Protein AF-A0A673MAP2-F1 (afdb_monomer_lite)

Organism: NCBI:txid307959

Radius of gyration: 57.09 Å; chains: 1; bounding box: 133×39×159 Å

Sequence (181 aa):
MELVYEQVTRLSQRIQIKAENGKEDTLHLAKKVNELQAQIRERTRKMMAVVAELSMRQAECMTLQQEMKEKELQLDLCQRSVEQGLPPSDNIENEWLRCLRDQHRRQADAEEKARLAEEDEWNQLPNGVYTTAELRPNAYIPTDDPLPVPKHYGALAPFKPTERGANIRHIRKPKNKPIEI

pLDDT: mean 88.11, std 10.11, range [56.72, 98.5]

Structure (mmCIF, N/CA/C/O backbone):
data_AF-A0A673MAP2-F1
#
_entry.id   AF-A0A673MAP2-F1
#
loop_
_atom_site.group_PDB
_atom_site.id
_atom_site.type_symbol
_atom_site.label_atom_id
_atom_site.label_alt_id
_atom_site.label_comp_id
_atom_site.label_asym_id
_atom_site.label_entity_id
_atom_site.label_seq_id
_atom_site.pdbx_PDB_ins_code
_atom_site.Cartn_x
_atom_site.Cartn_y
_atom_site.Cartn_z
_atom_site.occupancy
_atom_site.B_iso_or_equiv
_atom_site.auth_seq_id
_atom_site.auth_comp_id
_atom_site.auth_asym_id
_atom_site.auth_atom_id
_atom_site.pdbx_PDB_model_num
ATOM 1 N N . MET A 1 1 ? -56.188 -10.229 80.505 1.00 62.22 1 MET A N 1
ATOM 2 C CA . MET A 1 1 ? -55.124 -11.022 79.847 1.00 62.22 1 MET A CA 1
ATOM 3 C C . MET A 1 1 ? -55.298 -11.059 78.331 1.00 62.22 1 MET A C 1
ATOM 5 O O . MET A 1 1 ? -54.323 -10.843 77.630 1.00 62.22 1 MET A O 1
ATOM 9 N N . GLU A 1 2 ? -56.519 -11.241 77.823 1.00 76.25 2 GLU A N 1
ATOM 10 C CA . GLU A 1 2 ? -56.819 -11.323 76.381 1.00 76.25 2 GLU A CA 1
ATOM 11 C C . GLU A 1 2 ? -56.493 -10.042 75.581 1.00 76.25 2 GLU A C 1
ATOM 13 O O . GLU A 1 2 ? -55.811 -10.113 74.565 1.00 76.25 2 GLU A O 1
ATOM 18 N N . LEU A 1 3 ? -56.840 -8.855 76.099 1.00 84.06 3 LEU A N 1
ATOM 19 C CA . LEU A 1 3 ? -56.572 -7.564 75.435 1.00 84.06 3 LEU A CA 1
ATOM 20 C C . LEU A 1 3 ? -55.072 -7.270 75.227 1.00 84.06 3 LEU A C 1
ATOM 22 O O . LEU A 1 3 ? -54.666 -6.702 74.214 1.00 84.06 3 LEU A O 1
ATOM 26 N N . VAL A 1 4 ? -54.238 -7.661 76.195 1.00 88.31 4 VAL A N 1
ATOM 27 C CA . VAL A 1 4 ? -52.779 -7.468 76.126 1.00 88.31 4 VAL A CA 1
ATOM 28 C C . VAL A 1 4 ? -52.174 -8.411 75.087 1.00 88.31 4 VAL A C 1
ATOM 30 O O . VAL A 1 4 ? -51.322 -7.998 74.305 1.00 88.31 4 VAL A O 1
ATOM 33 N N . TYR A 1 5 ? -52.648 -9.658 75.037 1.00 90.25 5 TYR A N 1
ATOM 34 C CA . TYR A 1 5 ? -52.229 -10.627 74.029 1.00 90.25 5 TYR A CA 1
ATOM 35 C C . TYR A 1 5 ? -52.583 -10.155 72.613 1.00 90.25 5 TYR A C 1
ATOM 37 O O . TYR A 1 5 ? -51.724 -10.152 71.736 1.00 90.25 5 TYR A O 1
ATOM 45 N N . GLU A 1 6 ? -53.806 -9.673 72.392 1.00 92.12 6 GLU A N 1
ATOM 46 C CA . GLU A 1 6 ? -54.245 -9.167 71.088 1.00 92.12 6 GLU A CA 1
ATOM 47 C C . GLU A 1 6 ? -53.402 -7.968 70.609 1.00 92.12 6 GLU A C 1
ATOM 49 O O . GLU A 1 6 ? -52.966 -7.920 69.454 1.00 92.12 6 GLU A O 1
ATOM 54 N N . GLN A 1 7 ? -53.084 -7.030 71.510 1.00 90.88 7 GLN A N 1
ATOM 55 C CA . GLN A 1 7 ? -52.203 -5.898 71.201 1.00 90.88 7 GLN A CA 1
ATOM 56 C C . GLN A 1 7 ? -50.776 -6.332 70.839 1.00 90.88 7 GLN A C 1
ATOM 58 O O . GLN A 1 7 ? -50.208 -5.808 69.875 1.00 90.88 7 GLN A O 1
ATOM 63 N N . VAL A 1 8 ? -50.197 -7.292 71.567 1.00 93.25 8 VAL A N 1
ATOM 64 C CA . VAL A 1 8 ? -48.856 -7.832 71.279 1.00 93.25 8 VAL A CA 1
ATOM 65 C C . VAL A 1 8 ? -48.839 -8.579 69.944 1.00 93.25 8 VAL A C 1
ATOM 67 O O . VAL A 1 8 ? -47.912 -8.393 69.149 1.00 93.25 8 VAL A O 1
ATOM 70 N N . THR A 1 9 ? -49.879 -9.360 69.651 1.00 93.06 9 THR A N 1
ATOM 71 C CA . THR A 1 9 ? -50.027 -10.070 68.374 1.00 93.06 9 THR A CA 1
ATOM 72 C C . THR A 1 9 ? -50.114 -9.090 67.208 1.00 93.06 9 THR A C 1
ATOM 74 O O . THR A 1 9 ? -49.388 -9.229 66.223 1.00 93.06 9 THR A O 1
ATOM 77 N N . ARG A 1 10 ? -50.921 -8.033 67.338 1.00 93.81 10 ARG A N 1
ATOM 78 C CA . ARG A 1 10 ? -51.069 -7.003 66.303 1.00 93.81 10 ARG A CA 1
ATOM 79 C C . ARG A 1 10 ? -49.772 -6.222 66.064 1.00 93.81 10 ARG A C 1
ATOM 81 O O . ARG A 1 10 ? -49.438 -5.918 64.918 1.00 93.81 10 ARG A O 1
ATOM 88 N N . LEU A 1 11 ? -49.025 -5.897 67.123 1.00 94.44 11 LEU A N 1
ATOM 89 C CA . LEU A 1 11 ? -47.710 -5.258 66.996 1.00 94.44 11 LEU A CA 1
ATOM 90 C C . LEU A 1 11 ? -46.695 -6.186 66.317 1.00 94.44 11 LEU A C 1
ATOM 92 O O . LEU A 1 11 ? -45.999 -5.737 65.406 1.00 94.44 11 LEU A O 1
ATOM 96 N N . SER A 1 12 ? -46.657 -7.469 66.692 1.00 93.81 12 SER A N 1
ATOM 97 C CA . SER A 1 12 ? -45.775 -8.465 66.066 1.00 93.81 12 SER A CA 1
ATOM 98 C C . SER A 1 12 ? -46.074 -8.644 64.582 1.00 93.81 12 SER A C 1
ATOM 100 O O . SER A 1 12 ? -45.158 -8.559 63.770 1.00 93.81 12 SER A O 1
ATOM 102 N N . GLN A 1 13 ? -47.348 -8.787 64.202 1.00 94.88 13 GLN A N 1
ATOM 103 C CA . GLN A 1 13 ? -47.758 -8.875 62.796 1.00 94.88 13 GLN A CA 1
ATOM 104 C C . GLN A 1 13 ? -47.335 -7.634 62.003 1.00 94.88 13 GLN A C 1
ATOM 106 O O . GLN A 1 13 ? -46.813 -7.738 60.897 1.00 94.88 13 GLN A O 1
ATOM 111 N N . ARG A 1 14 ? -47.493 -6.438 62.580 1.00 94.44 14 ARG A N 1
ATOM 112 C CA . ARG A 1 14 ? -47.095 -5.188 61.920 1.00 94.44 14 ARG A CA 1
ATOM 113 C C . ARG A 1 14 ? -45.579 -5.085 61.727 1.00 94.44 14 ARG A C 1
ATOM 115 O O . ARG A 1 14 ? -45.137 -4.540 60.716 1.00 94.44 14 ARG A O 1
ATOM 122 N N . ILE A 1 15 ? -44.787 -5.577 62.681 1.00 93.94 15 ILE A N 1
ATOM 123 C CA . ILE A 1 15 ? -43.324 -5.657 62.558 1.00 93.94 15 ILE A CA 1
ATOM 124 C C . ILE A 1 15 ? -42.941 -6.695 61.500 1.00 93.94 15 ILE A C 1
ATOM 126 O O . ILE A 1 15 ? -42.081 -6.409 60.671 1.00 93.94 15 ILE A O 1
ATOM 130 N N . GLN A 1 16 ? -43.608 -7.849 61.484 1.00 94.00 16 GLN A N 1
ATOM 131 C CA . GLN A 1 16 ? -43.363 -8.908 60.511 1.00 94.00 16 GLN A CA 1
ATOM 132 C C . GLN A 1 16 ? -43.629 -8.433 59.078 1.00 94.00 16 GLN A C 1
ATOM 134 O O . GLN A 1 16 ? -42.738 -8.544 58.244 1.00 94.00 16 GLN A O 1
ATOM 139 N N . ILE A 1 17 ? -44.774 -7.790 58.824 1.00 94.44 17 ILE A N 1
ATOM 140 C CA . ILE A 1 17 ? -45.105 -7.222 57.506 1.00 94.44 17 ILE A CA 1
ATOM 141 C C . ILE A 1 17 ? -44.069 -6.171 57.085 1.00 94.44 17 ILE A C 1
ATOM 143 O O . ILE A 1 17 ? -43.616 -6.158 55.945 1.00 94.44 17 ILE A O 1
ATOM 147 N N . LYS A 1 18 ? -43.637 -5.290 58.000 1.00 93.31 18 LYS A N 1
ATOM 148 C CA . LYS A 1 18 ? -42.577 -4.312 57.694 1.00 93.31 18 LYS A CA 1
ATOM 149 C C . LYS A 1 18 ? -41.243 -4.983 57.362 1.00 93.31 18 LYS A C 1
ATOM 151 O O . LYS A 1 18 ? -40.540 -4.511 56.473 1.00 93.31 18 LYS A O 1
ATOM 156 N N . ALA A 1 19 ? -40.887 -6.049 58.075 1.00 94.50 19 ALA A N 1
ATOM 157 C CA . ALA A 1 19 ? -39.665 -6.802 57.822 1.00 94.50 19 ALA A CA 1
ATOM 158 C C . ALA A 1 19 ? -39.730 -7.566 56.488 1.00 94.50 19 ALA A C 1
ATOM 160 O O . ALA A 1 19 ? -38.733 -7.618 55.773 1.00 94.50 19 ALA A O 1
ATOM 161 N N . GLU A 1 20 ? -40.887 -8.129 56.139 1.00 93.38 20 GLU A N 1
ATOM 162 C CA . GLU A 1 20 ? -41.137 -8.792 54.854 1.00 93.38 20 GLU A CA 1
ATOM 163 C C . GLU A 1 20 ? -41.071 -7.797 53.690 1.00 93.38 20 GLU A C 1
ATOM 165 O O . GLU A 1 20 ? -40.289 -8.017 52.767 1.00 93.38 20 GLU A O 1
ATOM 170 N N . ASN A 1 21 ? -41.750 -6.649 53.788 1.00 93.12 21 ASN A N 1
ATOM 171 C CA . ASN A 1 21 ? -41.675 -5.595 52.770 1.00 93.12 21 ASN A CA 1
ATOM 172 C C . ASN A 1 21 ? -40.241 -5.073 52.590 1.00 93.12 21 ASN A C 1
ATOM 174 O O . ASN A 1 21 ? -39.762 -4.939 51.470 1.00 93.12 21 ASN A O 1
ATOM 178 N N . GLY A 1 22 ? -39.513 -4.844 53.690 1.00 92.81 22 GLY A N 1
ATOM 179 C CA . GLY A 1 22 ? -38.113 -4.420 53.619 1.00 92.81 22 GLY A CA 1
ATOM 180 C C . GLY A 1 22 ? -37.217 -5.457 52.932 1.00 92.81 22 GLY A C 1
ATOM 181 O O . GLY A 1 22 ? -36.342 -5.094 52.145 1.00 92.81 22 GLY A O 1
ATOM 182 N N . LYS A 1 23 ? -37.444 -6.756 53.173 1.00 93.81 23 LYS A N 1
ATOM 183 C CA . LYS A 1 23 ? -36.735 -7.833 52.459 1.00 93.81 23 LYS A CA 1
ATOM 184 C C . LYS A 1 23 ? -37.047 -7.818 50.965 1.00 93.81 23 LYS A C 1
ATOM 186 O O . LYS A 1 23 ? -36.127 -7.982 50.165 1.00 93.81 23 LYS A O 1
ATOM 191 N N . GLU A 1 24 ? -38.308 -7.616 50.597 1.00 94.88 24 GLU A N 1
ATOM 192 C CA . GLU A 1 24 ? -38.743 -7.578 49.202 1.00 94.88 24 GLU A CA 1
ATOM 193 C C . GLU A 1 24 ? -38.146 -6.380 48.447 1.00 94.88 24 GLU A C 1
ATOM 195 O O . GLU A 1 24 ? -37.568 -6.563 47.372 1.00 94.88 24 GLU A O 1
ATOM 200 N N . ASP A 1 25 ? -38.142 -5.191 49.056 1.00 95.00 25 ASP A N 1
ATOM 201 C CA . ASP A 1 25 ? -37.504 -3.990 48.501 1.00 95.00 25 ASP A CA 1
ATOM 202 C C . ASP A 1 25 ? -35.996 -4.189 48.293 1.00 95.00 25 ASP A C 1
ATOM 204 O O . ASP A 1 25 ? -35.444 -3.858 47.237 1.00 95.00 25 ASP A O 1
ATOM 208 N N . THR A 1 26 ? -35.322 -4.784 49.283 1.00 95.81 26 THR A N 1
ATOM 209 C CA . THR A 1 26 ? -33.879 -5.056 49.212 1.00 95.81 26 THR A CA 1
ATOM 210 C C . THR A 1 26 ? -33.565 -6.064 48.103 1.00 95.81 26 THR A C 1
ATOM 212 O O . THR A 1 26 ? -32.615 -5.878 47.339 1.00 95.81 26 THR A O 1
ATOM 215 N N . LEU A 1 27 ? -34.383 -7.113 47.965 1.00 95.69 27 LEU A N 1
ATOM 216 C CA . LEU A 1 27 ? -34.255 -8.106 46.898 1.00 95.69 27 LEU A CA 1
ATOM 217 C C . LEU A 1 27 ? -34.469 -7.477 45.517 1.00 95.69 27 LEU A C 1
ATOM 219 O O . LEU A 1 27 ? -33.708 -7.750 44.586 1.00 95.69 27 LEU A O 1
ATOM 223 N N . HIS A 1 28 ? -35.493 -6.637 45.372 1.00 96.38 28 HIS A N 1
ATOM 224 C CA . HIS A 1 28 ? -35.778 -5.944 44.121 1.00 96.38 28 HIS A CA 1
ATOM 225 C C . HIS A 1 28 ? -34.632 -5.001 43.727 1.00 96.38 28 HIS A C 1
ATOM 227 O O . HIS A 1 28 ? -34.195 -5.002 42.571 1.00 96.38 28 HIS A O 1
ATOM 233 N N . LEU A 1 29 ? -34.077 -4.257 44.688 1.00 97.19 29 LEU A N 1
ATOM 234 C CA . LEU A 1 29 ? -32.909 -3.412 44.454 1.00 97.19 29 LEU A CA 1
ATOM 235 C C . LEU A 1 29 ? -31.691 -4.239 44.018 1.00 97.19 29 LEU A C 1
ATOM 237 O O . LEU A 1 29 ? -31.042 -3.892 43.031 1.00 97.19 29 LEU A O 1
ATOM 241 N N . ALA A 1 30 ? -31.410 -5.359 44.691 1.00 97.50 30 ALA A N 1
ATOM 242 C CA . ALA A 1 30 ? -30.302 -6.245 44.334 1.00 97.50 30 ALA A CA 1
ATOM 243 C C . ALA A 1 30 ? -30.437 -6.804 42.905 1.00 97.50 30 ALA A C 1
ATOM 245 O O . ALA A 1 30 ? -29.455 -6.846 42.161 1.00 97.50 30 ALA A O 1
ATOM 246 N N . LYS A 1 31 ? -31.656 -7.170 42.482 1.00 97.62 31 LYS A N 1
ATOM 247 C CA . LYS A 1 31 ? -31.934 -7.603 41.101 1.00 97.62 31 LYS A CA 1
ATOM 248 C C . LYS A 1 31 ? -31.647 -6.494 40.086 1.00 97.62 31 LYS A C 1
ATOM 250 O O . LYS A 1 31 ? -30.918 -6.744 39.129 1.00 97.62 31 LYS A O 1
ATOM 255 N N . LYS A 1 32 ? -32.131 -5.268 40.328 1.00 98.12 32 LYS A N 1
ATOM 256 C CA . LYS A 1 32 ? -31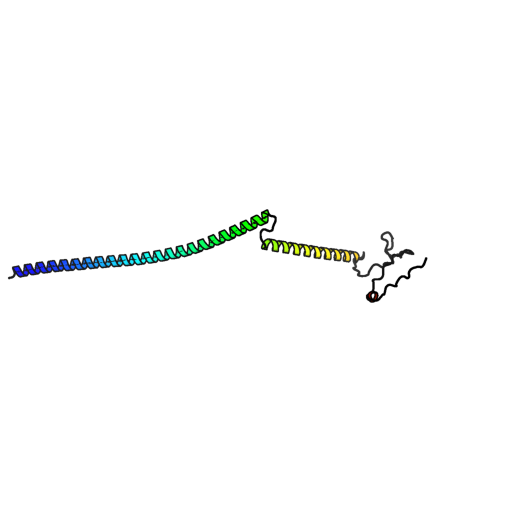.846 -4.110 39.458 1.00 98.12 32 LYS A CA 1
ATOM 257 C C . LYS A 1 32 ? -30.352 -3.811 39.356 1.00 98.12 32 LYS A C 1
ATOM 259 O O . LYS A 1 32 ? -29.854 -3.544 38.266 1.00 98.12 32 LYS A O 1
ATOM 264 N N . VAL A 1 33 ? -29.627 -3.863 40.474 1.00 98.00 33 VAL A N 1
ATOM 265 C CA . VAL A 1 33 ? -28.171 -3.655 40.478 1.00 98.00 33 VAL A CA 1
ATOM 266 C C . VAL A 1 33 ? -27.474 -4.720 39.631 1.00 98.00 33 VAL A C 1
ATOM 268 O O . VAL A 1 33 ? -26.623 -4.377 38.812 1.00 98.00 33 VAL A O 1
ATOM 271 N N . ASN A 1 34 ? -27.865 -5.989 39.761 1.00 98.06 34 ASN A N 1
ATOM 272 C CA . ASN A 1 34 ? -27.307 -7.070 38.949 1.00 98.06 34 ASN A CA 1
ATOM 273 C C . ASN A 1 34 ? -27.603 -6.899 37.450 1.00 98.06 34 ASN A C 1
ATOM 275 O O . ASN A 1 34 ? -26.705 -7.090 36.630 1.00 98.06 34 ASN A O 1
ATOM 279 N N . GLU A 1 35 ? -28.819 -6.493 37.079 1.00 98.19 35 GLU A N 1
ATOM 280 C CA . GLU A 1 35 ? -29.159 -6.181 35.684 1.00 98.19 35 GLU A CA 1
ATOM 281 C C . GLU A 1 35 ? -28.303 -5.043 35.126 1.00 98.19 35 GLU A C 1
ATOM 283 O O . GLU A 1 35 ? -27.740 -5.170 34.037 1.00 98.19 35 GLU A O 1
ATOM 288 N N . LEU A 1 36 ? -28.148 -3.948 35.874 1.00 98.31 36 LEU A N 1
ATOM 289 C CA . LEU A 1 36 ? -27.306 -2.828 35.457 1.00 98.31 36 LEU A CA 1
ATOM 290 C C . LEU A 1 36 ? -25.842 -3.250 35.310 1.00 98.31 36 LEU A C 1
ATOM 292 O O . LEU A 1 36 ? -25.201 -2.892 34.325 1.00 98.31 36 LEU A O 1
ATOM 296 N N . GLN A 1 37 ? -25.315 -4.057 36.234 1.00 98.44 37 GLN A N 1
ATOM 297 C CA . GLN A 1 37 ? -23.963 -4.604 36.111 1.00 98.44 37 GLN A CA 1
ATOM 298 C C . GLN A 1 37 ? -23.806 -5.465 34.852 1.00 98.44 37 GLN A C 1
ATOM 300 O O . GLN A 1 37 ? -22.790 -5.355 34.162 1.00 98.44 37 GLN A O 1
ATOM 305 N N . ALA A 1 38 ? -24.800 -6.292 34.519 1.00 98.12 38 ALA A N 1
ATOM 306 C CA . ALA A 1 38 ? -24.787 -7.085 33.294 1.00 98.12 38 ALA A CA 1
ATOM 307 C C . ALA A 1 38 ? -24.794 -6.191 32.042 1.00 98.12 38 ALA A C 1
ATOM 309 O O . ALA A 1 38 ? -23.982 -6.395 31.138 1.00 98.12 38 ALA A O 1
ATOM 310 N N . GLN A 1 39 ? -25.639 -5.154 32.015 1.00 98.50 39 GLN A N 1
ATOM 311 C CA . GLN A 1 39 ? -25.691 -4.186 30.914 1.00 98.50 39 GLN A CA 1
ATOM 312 C C . GLN A 1 39 ? -24.381 -3.406 30.757 1.00 98.50 39 GLN A C 1
ATOM 314 O O . GLN A 1 39 ? -23.932 -3.191 29.631 1.00 98.50 39 GLN A O 1
ATOM 319 N N . ILE A 1 40 ? -23.749 -3.006 31.864 1.00 98.38 40 ILE A N 1
ATOM 320 C CA . ILE A 1 40 ? -22.448 -2.329 31.848 1.00 98.38 40 ILE A CA 1
ATOM 321 C C . ILE A 1 40 ? -21.397 -3.248 31.233 1.00 98.38 40 ILE A C 1
ATOM 323 O O . ILE A 1 40 ? -20.746 -2.849 30.273 1.00 98.38 40 ILE A O 1
ATOM 327 N N . ARG A 1 41 ? -21.276 -4.494 31.709 1.00 98.38 41 ARG A N 1
ATOM 328 C CA . ARG A 1 41 ? -20.313 -5.465 31.157 1.00 98.38 41 ARG A CA 1
ATOM 329 C C . ARG A 1 41 ? -20.533 -5.693 29.665 1.00 98.38 41 ARG A C 1
ATOM 331 O O . ARG A 1 41 ? -19.569 -5.758 28.906 1.00 98.38 41 ARG A O 1
ATOM 338 N N . GLU A 1 42 ? -21.789 -5.779 29.237 1.00 98.38 42 GLU A N 1
ATOM 339 C CA . GLU A 1 42 ? -22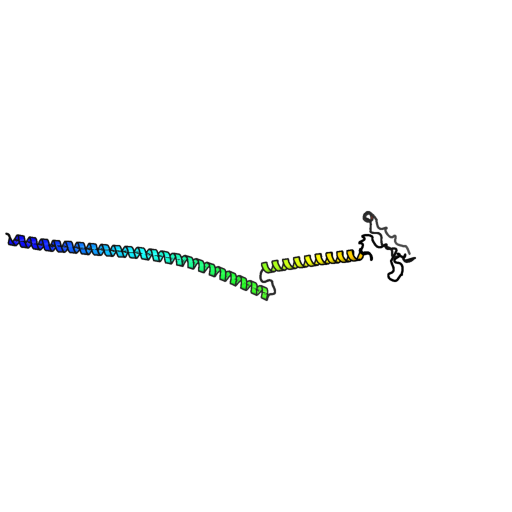.128 -5.944 27.827 1.00 98.38 42 GLU A CA 1
ATOM 340 C C . GLU A 1 42 ? -21.717 -4.733 26.984 1.00 98.38 42 GLU A C 1
ATOM 342 O O . GLU A 1 42 ? -21.061 -4.889 25.953 1.00 98.38 42 GLU A O 1
ATOM 347 N N . ARG A 1 43 ? -22.023 -3.514 27.441 1.00 98.38 43 ARG A N 1
ATOM 348 C CA . ARG A 1 43 ? -21.586 -2.288 26.759 1.00 98.38 43 ARG A CA 1
ATOM 349 C C . ARG A 1 43 ? -20.068 -2.161 26.731 1.00 98.38 43 ARG A C 1
ATOM 351 O O . ARG A 1 43 ? -19.532 -1.802 25.691 1.00 98.38 43 ARG A O 1
ATOM 358 N N . THR A 1 44 ? -19.372 -2.495 27.816 1.00 98.50 44 THR A N 1
ATOM 359 C CA . THR A 1 44 ? -17.904 -2.490 27.855 1.00 98.50 44 THR A CA 1
ATOM 360 C C . THR A 1 44 ? -17.324 -3.467 26.837 1.00 98.50 44 THR A C 1
ATOM 362 O O . THR A 1 44 ? -16.397 -3.100 26.123 1.00 98.50 44 THR A O 1
ATOM 365 N N . ARG A 1 45 ? -17.894 -4.673 26.692 1.00 98.19 45 ARG A N 1
ATOM 366 C CA . ARG A 1 45 ? -17.475 -5.625 25.646 1.00 98.19 45 ARG A CA 1
ATOM 367 C C . ARG A 1 45 ? -17.674 -5.068 24.240 1.00 98.19 45 ARG A C 1
ATOM 369 O O . ARG A 1 45 ? -16.741 -5.113 23.444 1.00 98.19 45 ARG A O 1
ATOM 376 N N . LYS A 1 46 ? -18.844 -4.493 23.950 1.00 98.44 46 LYS A N 1
ATOM 377 C CA . LYS A 1 46 ? -19.108 -3.856 22.648 1.00 98.44 46 LYS A CA 1
ATOM 378 C C . LYS A 1 46 ? -18.159 -2.691 22.379 1.00 98.44 46 LYS A C 1
ATOM 380 O O . LYS A 1 46 ? -17.634 -2.578 21.281 1.00 98.44 46 LYS A O 1
ATOM 385 N N . MET A 1 47 ? -17.898 -1.864 23.387 1.00 98.50 47 MET A N 1
ATOM 386 C CA . MET A 1 47 ? -16.954 -0.756 23.281 1.00 98.50 47 MET A CA 1
ATOM 387 C C . MET A 1 47 ? -15.537 -1.256 22.991 1.00 98.50 47 MET A C 1
ATOM 389 O O . MET A 1 47 ? -14.898 -0.730 22.092 1.00 98.50 47 MET A O 1
ATOM 393 N N . MET A 1 48 ? -15.067 -2.303 23.677 1.00 98.50 48 MET A N 1
ATOM 394 C CA . MET A 1 48 ? -13.762 -2.907 23.385 1.00 98.50 48 MET A CA 1
ATOM 395 C C . MET A 1 48 ? -13.681 -3.446 21.952 1.00 98.50 48 MET A C 1
ATOM 397 O O . MET A 1 48 ? -12.664 -3.244 21.299 1.00 98.50 48 MET A O 1
ATOM 401 N N . ALA A 1 49 ? -14.745 -4.077 21.445 1.00 98.44 49 ALA A N 1
ATOM 402 C CA . ALA A 1 49 ? -14.786 -4.558 20.064 1.00 98.44 49 ALA A CA 1
ATOM 403 C C . ALA A 1 49 ? -14.675 -3.407 19.050 1.00 98.44 49 ALA A C 1
ATOM 405 O O . ALA A 1 49 ? -13.863 -3.477 18.132 1.00 98.44 49 ALA A O 1
ATOM 406 N N . VAL A 1 50 ? -15.429 -2.322 19.257 1.00 98.44 50 VAL A N 1
ATOM 407 C CA . VAL A 1 50 ? -15.372 -1.131 18.392 1.00 98.44 50 VAL A CA 1
ATOM 408 C C . VAL A 1 50 ? -14.008 -0.442 18.477 1.00 98.44 50 VAL A C 1
ATOM 410 O O . VAL A 1 50 ? -13.471 -0.021 17.459 1.00 98.44 50 VAL A O 1
ATOM 413 N N . VAL A 1 51 ? -13.416 -0.346 19.672 1.00 98.44 51 VAL A N 1
ATOM 414 C CA . VAL A 1 51 ? -12.069 0.219 19.847 1.00 98.44 51 VAL A CA 1
ATOM 415 C C . VAL A 1 51 ? -11.030 -0.623 19.110 1.00 98.44 51 VAL A C 1
ATOM 417 O O . VAL A 1 51 ? -10.191 -0.058 18.417 1.00 98.44 51 VAL A O 1
ATOM 420 N N . ALA A 1 52 ? -11.107 -1.954 19.200 1.00 98.19 52 ALA A N 1
ATOM 421 C CA . ALA A 1 52 ? -10.207 -2.846 18.475 1.00 98.19 52 ALA A CA 1
ATOM 422 C C . ALA A 1 52 ? -10.353 -2.692 16.953 1.00 98.19 52 ALA A C 1
ATOM 424 O O . ALA A 1 52 ? -9.347 -2.574 16.255 1.00 98.19 52 ALA A O 1
ATOM 425 N N . GLU A 1 53 ? -11.586 -2.620 16.444 1.00 98.12 53 GLU A N 1
ATOM 426 C CA . GLU A 1 53 ? -11.839 -2.355 15.024 1.00 98.12 53 GLU A CA 1
ATOM 427 C C . GLU A 1 53 ? -11.240 -1.010 14.592 1.00 98.12 53 GLU A C 1
ATOM 429 O O . GLU A 1 53 ? -10.532 -0.937 13.587 1.00 98.12 53 GLU A O 1
ATOM 434 N N . LEU A 1 54 ? -11.466 0.051 15.372 1.00 98.50 54 LEU A N 1
ATOM 435 C CA . LEU A 1 54 ? -10.912 1.370 15.086 1.00 98.50 54 LEU A CA 1
ATOM 436 C C . LEU A 1 54 ? -9.379 1.346 15.080 1.00 98.50 54 LEU A C 1
ATOM 438 O O . LEU A 1 54 ? -8.774 1.944 14.195 1.00 98.50 54 LEU A O 1
ATOM 442 N N . SER A 1 55 ? -8.747 0.637 16.019 1.00 98.25 55 SER A N 1
ATOM 443 C CA . SER A 1 55 ? -7.288 0.481 16.058 1.00 98.25 55 SER A CA 1
ATOM 444 C C . SER A 1 55 ? -6.745 -0.234 14.820 1.00 98.25 55 SER A C 1
ATOM 446 O O . SER A 1 55 ? -5.722 0.188 14.284 1.00 98.25 55 SER A O 1
ATOM 448 N N . MET A 1 56 ? -7.434 -1.267 14.324 1.00 98.25 56 MET A N 1
ATOM 449 C CA . MET A 1 56 ? -7.048 -1.937 13.076 1.00 98.25 56 MET A CA 1
ATOM 450 C C . MET A 1 56 ? -7.128 -0.979 11.885 1.00 98.25 56 MET A C 1
ATOM 452 O O . MET A 1 56 ? -6.162 -0.843 11.139 1.00 98.25 56 MET A O 1
ATOM 456 N N . ARG A 1 57 ? -8.235 -0.238 11.755 1.00 98.31 57 ARG A N 1
ATOM 457 C CA . ARG A 1 57 ? -8.408 0.751 10.678 1.00 98.31 57 ARG A CA 1
ATOM 458 C C . ARG A 1 57 ? -7.401 1.888 10.772 1.00 98.31 57 ARG A C 1
ATOM 460 O O . ARG A 1 57 ? -6.914 2.366 9.756 1.00 98.31 57 ARG A O 1
ATOM 467 N N . GLN A 1 58 ? -7.066 2.322 11.983 1.00 98.50 58 GLN A N 1
ATOM 468 C CA . GLN A 1 58 ? -6.038 3.332 12.194 1.00 98.50 58 GLN A CA 1
ATOM 469 C C . GLN A 1 58 ? -4.670 2.831 11.723 1.00 98.50 58 GLN A C 1
ATOM 471 O O . GLN A 1 58 ? -3.965 3.578 11.047 1.00 98.50 58 GLN A O 1
ATOM 476 N N . ALA A 1 59 ? -4.312 1.580 12.026 1.00 98.19 59 ALA A N 1
ATOM 477 C CA . ALA A 1 59 ? -3.076 0.979 11.535 1.00 98.19 59 ALA A CA 1
ATOM 478 C C . ALA A 1 59 ? -3.052 0.911 9.997 1.00 98.19 59 ALA A C 1
ATOM 480 O O . ALA A 1 59 ? -2.071 1.339 9.392 1.00 98.19 59 ALA A O 1
ATOM 481 N N . GLU A 1 60 ? -4.148 0.477 9.365 1.00 98.31 60 GLU A N 1
ATOM 482 C CA . GLU A 1 60 ? -4.296 0.473 7.901 1.00 98.31 60 GLU A CA 1
ATOM 483 C C . GLU A 1 60 ?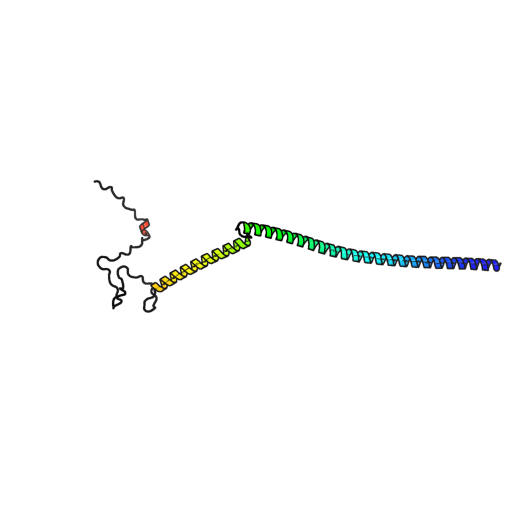 -4.119 1.883 7.310 1.00 98.31 60 GLU A C 1
ATOM 485 O O . GLU A 1 60 ? -3.303 2.092 6.409 1.00 98.31 60 GLU A O 1
ATOM 490 N N . CYS A 1 61 ? -4.801 2.888 7.866 1.00 98.44 61 CYS A N 1
ATOM 491 C CA . CYS A 1 61 ? -4.651 4.282 7.448 1.00 98.44 61 CYS A CA 1
ATOM 492 C C . CYS A 1 61 ? -3.203 4.775 7.568 1.00 98.44 61 CYS A C 1
ATOM 494 O O . CYS A 1 61 ? -2.720 5.461 6.670 1.00 98.44 61 CYS A O 1
ATOM 496 N N . MET A 1 62 ? -2.497 4.426 8.647 1.00 98.38 62 MET A N 1
ATOM 497 C CA . MET A 1 62 ? -1.092 4.803 8.831 1.00 98.38 62 MET A CA 1
ATOM 498 C C . MET A 1 62 ? -0.184 4.154 7.780 1.00 98.38 62 MET A C 1
ATOM 500 O O . MET A 1 62 ? 0.698 4.830 7.250 1.00 98.38 62 MET A O 1
ATOM 504 N N . THR A 1 63 ? -0.411 2.881 7.440 1.00 98.31 63 THR A N 1
ATOM 505 C CA . THR A 1 63 ? 0.351 2.206 6.375 1.00 98.31 63 THR A CA 1
ATOM 506 C C . THR A 1 63 ? 0.113 2.849 5.012 1.00 98.31 63 THR A C 1
ATOM 508 O O . THR A 1 63 ? 1.072 3.199 4.331 1.00 98.31 63 THR A O 1
ATOM 511 N N . LEU A 1 64 ? -1.145 3.134 4.663 1.00 98.44 64 LEU A N 1
ATOM 512 C CA . LEU A 1 64 ? -1.493 3.793 3.402 1.00 98.44 64 LEU A CA 1
ATOM 513 C C . LEU A 1 64 ? -0.932 5.217 3.317 1.00 98.44 64 LEU A C 1
ATOM 515 O O . LEU A 1 64 ? -0.468 5.645 2.264 1.00 98.44 64 LEU A O 1
ATOM 519 N N . GLN A 1 65 ? -0.935 5.962 4.424 1.00 98.44 65 GLN A N 1
ATOM 520 C CA . GLN A 1 65 ? -0.304 7.283 4.480 1.00 98.44 65 GLN A CA 1
ATOM 521 C C . GLN A 1 65 ? 1.208 7.210 4.264 1.00 98.44 65 GLN A C 1
ATOM 523 O O . GLN A 1 65 ? 1.777 8.106 3.642 1.00 98.44 65 GLN A O 1
ATOM 528 N N . GLN A 1 66 ? 1.865 6.170 4.778 1.00 98.31 66 GLN A N 1
ATOM 529 C CA . GLN A 1 66 ? 3.291 5.965 4.556 1.00 98.31 66 GLN A CA 1
ATOM 530 C C . GLN A 1 66 ? 3.580 5.629 3.087 1.00 98.31 66 GLN A C 1
ATOM 532 O O . GLN A 1 66 ? 4.473 6.236 2.499 1.00 98.31 66 GLN A O 1
ATOM 537 N N . GLU A 1 67 ? 2.796 4.733 2.483 1.00 98.31 67 GLU A N 1
ATOM 538 C CA . GLU A 1 67 ? 2.912 4.382 1.063 1.00 98.31 67 GLU A CA 1
ATOM 539 C C . GLU A 1 67 ? 2.678 5.591 0.155 1.00 98.31 67 GLU A C 1
ATOM 541 O O . GLU A 1 67 ? 3.443 5.815 -0.780 1.00 98.31 67 GLU A O 1
ATOM 546 N N . MET A 1 68 ? 1.661 6.409 0.447 1.00 98.50 68 MET A N 1
ATOM 547 C CA . MET A 1 68 ? 1.394 7.636 -0.304 1.00 98.50 68 MET A CA 1
ATOM 548 C C . MET A 1 68 ? 2.612 8.564 -0.278 1.00 98.50 68 MET A C 1
ATOM 550 O O . MET A 1 68 ? 3.081 8.967 -1.337 1.00 98.50 68 MET A O 1
ATOM 554 N N . LYS A 1 69 ? 3.174 8.839 0.906 1.00 98.25 69 LYS A N 1
ATOM 555 C CA . LYS A 1 69 ? 4.362 9.698 1.042 1.00 98.25 69 LYS A CA 1
ATOM 556 C C . LYS A 1 69 ? 5.574 9.144 0.301 1.00 98.25 69 LYS A C 1
ATOM 558 O O . LYS A 1 69 ? 6.335 9.904 -0.291 1.00 98.25 69 LYS A O 1
ATOM 563 N N . GLU A 1 70 ? 5.777 7.829 0.334 1.00 97.81 70 GLU A N 1
ATOM 564 C CA . GLU A 1 70 ? 6.863 7.187 -0.408 1.00 97.81 70 GLU A CA 1
ATOM 565 C C . GLU A 1 70 ? 6.666 7.336 -1.922 1.00 97.81 70 GLU A C 1
ATOM 567 O O . GLU A 1 70 ? 7.614 7.650 -2.640 1.00 97.81 70 GLU A O 1
ATOM 572 N N . LYS A 1 71 ? 5.432 7.173 -2.409 1.00 96.69 71 LYS A N 1
ATOM 573 C CA . LYS A 1 71 ? 5.091 7.362 -3.824 1.00 96.69 71 LYS A CA 1
ATOM 574 C C . LYS A 1 71 ? 5.210 8.815 -4.267 1.00 96.69 71 LYS A C 1
ATOM 576 O O . LYS A 1 71 ? 5.732 9.055 -5.350 1.00 96.69 71 LYS A O 1
ATOM 581 N N . GLU A 1 72 ? 4.785 9.764 -3.442 1.00 97.81 72 GLU A N 1
ATOM 582 C CA . GLU A 1 72 ? 4.976 11.199 -3.683 1.00 97.81 72 GLU A CA 1
ATOM 583 C C . GLU A 1 72 ? 6.464 11.535 -3.796 1.00 97.81 72 GLU A C 1
ATOM 585 O O . GLU A 1 72 ? 6.882 12.141 -4.777 1.00 97.81 72 GLU A O 1
ATOM 590 N N . LEU A 1 73 ? 7.288 11.044 -2.864 1.00 96.75 73 LEU A N 1
ATOM 591 C CA . LEU A 1 73 ? 8.736 11.232 -2.928 1.00 96.75 73 LEU A CA 1
ATOM 592 C C . LEU A 1 73 ? 9.340 10.609 -4.196 1.00 96.75 73 LEU A C 1
ATOM 594 O O . LEU A 1 73 ? 10.185 11.226 -4.842 1.00 96.75 73 LEU A O 1
ATOM 598 N N . GLN A 1 74 ? 8.916 9.396 -4.563 1.00 94.50 74 GLN A N 1
ATOM 599 C CA . GLN A 1 74 ? 9.352 8.753 -5.806 1.00 94.50 74 GLN A CA 1
ATOM 600 C C . GLN A 1 74 ? 8.989 9.604 -7.027 1.00 94.50 74 GLN A C 1
ATOM 602 O O . GLN A 1 74 ? 9.836 9.797 -7.897 1.00 94.50 74 GLN A O 1
ATOM 607 N N . LEU A 1 75 ? 7.766 10.136 -7.086 1.00 95.00 75 LEU A N 1
ATOM 608 C CA . LEU A 1 75 ? 7.312 10.997 -8.177 1.00 95.00 75 LEU A CA 1
ATOM 609 C C . LEU A 1 75 ? 8.098 12.306 -8.244 1.00 95.00 75 LEU A C 1
ATOM 611 O O . LEU A 1 75 ? 8.534 12.675 -9.330 1.00 95.00 75 LEU A O 1
ATOM 615 N N . ASP A 1 76 ? 8.346 12.957 -7.109 1.00 95.62 76 ASP A N 1
ATOM 616 C CA . ASP A 1 76 ? 9.148 14.181 -7.043 1.00 95.62 76 ASP A CA 1
ATOM 617 C C . ASP A 1 76 ? 10.566 13.956 -7.580 1.00 95.62 76 ASP A C 1
ATOM 619 O O . ASP A 1 76 ? 11.095 14.770 -8.341 1.00 95.62 76 ASP A O 1
ATOM 623 N N . LEU A 1 77 ? 11.196 12.838 -7.204 1.00 93.56 77 LEU A N 1
ATOM 624 C CA . LEU A 1 77 ? 12.511 12.462 -7.721 1.00 93.56 77 LEU A CA 1
ATOM 625 C C . LEU A 1 77 ? 12.462 12.210 -9.231 1.00 93.56 77 LEU A C 1
ATOM 627 O O . LEU A 1 77 ? 13.286 12.760 -9.960 1.00 93.56 77 LEU A O 1
ATOM 631 N N . CYS A 1 78 ? 11.472 11.447 -9.704 1.00 93.75 78 CYS A N 1
ATOM 632 C CA . CYS A 1 78 ? 11.277 11.189 -11.131 1.00 93.75 78 CYS A CA 1
ATOM 633 C C . CYS A 1 78 ? 11.096 12.494 -11.914 1.00 93.75 78 CYS A C 1
ATOM 635 O O . CYS A 1 78 ? 11.702 12.674 -12.969 1.00 93.75 78 CYS A O 1
ATOM 637 N N . GLN A 1 79 ? 10.284 13.414 -11.392 1.00 94.12 79 GLN A N 1
ATOM 638 C CA . GLN A 1 79 ? 10.013 14.696 -12.026 1.00 94.12 79 GLN A CA 1
ATOM 639 C C . GLN A 1 79 ? 11.288 15.538 -12.134 1.00 94.12 79 GLN A C 1
ATOM 641 O O . GLN A 1 79 ? 11.591 16.041 -13.213 1.00 94.12 79 GLN A O 1
ATOM 646 N N . ARG A 1 80 ? 12.085 15.625 -11.062 1.00 93.62 80 ARG A N 1
ATOM 647 C CA . ARG A 1 80 ? 13.373 16.337 -11.087 1.00 93.62 80 ARG A CA 1
ATOM 648 C C . ARG A 1 80 ? 14.355 15.734 -12.085 1.00 93.62 80 ARG A C 1
ATOM 650 O O . ARG A 1 80 ? 15.059 16.483 -12.759 1.00 93.62 80 ARG A O 1
ATOM 657 N N . SER A 1 81 ? 14.415 14.407 -12.186 1.00 92.06 81 SER A N 1
ATOM 658 C CA . SER A 1 81 ? 15.251 13.733 -13.184 1.00 92.06 81 SER A CA 1
ATOM 659 C C . SER A 1 81 ? 14.815 14.102 -14.600 1.00 92.06 81 SER A C 1
ATOM 661 O O . SER A 1 81 ? 15.650 14.489 -15.414 1.00 92.06 81 SER A O 1
ATOM 663 N N . VAL A 1 82 ? 13.507 14.084 -14.871 1.00 92.12 82 VAL A N 1
ATOM 664 C CA . VAL A 1 82 ? 12.949 14.480 -16.172 1.00 92.12 82 VAL A CA 1
ATOM 665 C C . VAL A 1 82 ? 13.243 15.945 -16.495 1.00 92.12 82 VAL A C 1
ATOM 667 O O . VAL A 1 82 ? 13.635 16.247 -17.620 1.00 92.12 82 VAL A O 1
ATOM 670 N N . GLU A 1 83 ? 13.117 16.853 -15.526 1.00 94.06 83 GLU A N 1
ATOM 671 C CA . GLU A 1 83 ? 13.466 18.273 -15.691 1.00 94.06 83 GLU A CA 1
ATOM 672 C C . GLU A 1 83 ? 14.951 18.473 -16.042 1.00 94.06 83 GLU A C 1
ATOM 674 O O . GLU A 1 83 ? 15.301 19.397 -16.774 1.00 94.06 83 GLU A O 1
ATOM 679 N N . GLN A 1 84 ? 15.824 17.579 -15.572 1.00 91.94 84 GLN A N 1
ATOM 680 C CA . GLN A 1 84 ? 17.252 17.555 -15.907 1.00 91.94 84 GLN A CA 1
ATOM 681 C C . GLN A 1 84 ? 17.557 16.812 -17.220 1.00 91.94 84 GLN A C 1
ATOM 683 O O . GLN A 1 84 ? 18.718 16.719 -17.617 1.00 91.94 84 GLN A O 1
ATOM 688 N N . GLY A 1 85 ? 16.538 16.282 -17.906 1.00 88.94 85 GLY A N 1
ATOM 689 C CA . GLY A 1 85 ? 16.688 15.484 -19.124 1.00 88.94 85 GLY A CA 1
ATOM 690 C C . GLY A 1 85 ? 17.215 14.066 -18.881 1.00 88.94 85 GLY A C 1
ATOM 691 O O . GLY A 1 85 ? 17.629 13.398 -19.829 1.00 88.94 85 GLY A O 1
ATOM 692 N N . LEU A 1 86 ? 17.218 13.608 -17.629 1.00 88.81 86 LEU A N 1
ATOM 693 C CA . LEU A 1 86 ? 17.588 12.251 -17.243 1.00 88.81 86 LEU A CA 1
ATOM 694 C C . LEU A 1 86 ? 16.356 11.327 -17.251 1.00 88.81 86 LEU A C 1
ATOM 696 O O . LEU A 1 86 ? 15.217 11.800 -17.161 1.00 88.81 86 LEU A O 1
ATOM 700 N N . PRO A 1 87 ? 16.552 9.999 -17.338 1.00 88.00 87 PRO A N 1
ATOM 701 C CA . PRO A 1 87 ? 15.466 9.040 -17.202 1.00 88.00 87 PRO A CA 1
ATOM 702 C C . PRO A 1 87 ? 14.713 9.209 -15.868 1.00 88.00 87 PRO A C 1
ATOM 704 O O . PRO A 1 87 ? 15.347 9.426 -14.834 1.00 88.00 87 PRO A O 1
ATOM 707 N N . PRO A 1 88 ? 13.372 9.071 -15.850 1.00 88.19 88 PRO A N 1
ATOM 708 C CA . PRO A 1 88 ? 12.590 9.250 -14.626 1.00 88.19 88 PRO A CA 1
ATOM 709 C C . PRO A 1 88 ? 12.933 8.219 -13.538 1.00 88.19 88 PRO A C 1
ATOM 711 O O . PRO A 1 88 ? 12.859 8.521 -12.355 1.00 88.19 88 PRO A O 1
ATOM 714 N N . SER A 1 89 ? 13.303 6.996 -13.924 1.00 89.62 89 SER A N 1
ATOM 715 C CA . SER A 1 89 ? 13.653 5.909 -13.005 1.00 89.62 89 SER A CA 1
ATOM 716 C C . SER A 1 89 ? 14.595 4.913 -13.680 1.00 89.62 89 SER A C 1
ATOM 718 O O . SER A 1 89 ? 14.481 4.679 -14.886 1.00 89.62 89 SER A O 1
ATOM 720 N N . ASP A 1 90 ? 15.446 4.256 -12.892 1.00 86.19 90 ASP A N 1
ATOM 721 C CA . ASP A 1 90 ? 16.374 3.209 -13.335 1.00 86.19 90 ASP A CA 1
ATOM 722 C C . ASP A 1 90 ? 15.682 2.084 -14.119 1.00 86.19 90 ASP A C 1
ATOM 724 O O . ASP A 1 90 ? 16.257 1.529 -15.054 1.00 86.19 90 ASP A O 1
ATOM 728 N N . ASN A 1 91 ? 14.436 1.720 -13.781 1.00 88.75 91 ASN A N 1
ATOM 729 C CA . ASN A 1 91 ? 13.722 0.688 -14.544 1.00 88.75 91 ASN A CA 1
ATOM 730 C C . ASN A 1 91 ? 13.447 1.148 -15.984 1.00 88.75 91 ASN A C 1
ATOM 732 O O . ASN A 1 91 ? 13.659 0.395 -16.931 1.00 88.75 91 ASN A O 1
ATOM 736 N N . ILE A 1 92 ? 13.032 2.406 -16.145 1.00 87.56 92 ILE A N 1
ATOM 737 C CA . ILE A 1 92 ? 12.754 3.006 -17.455 1.00 87.56 92 ILE A CA 1
ATOM 738 C C . ILE A 1 92 ? 14.054 3.133 -18.255 1.00 87.56 92 ILE A C 1
ATOM 740 O O . ILE A 1 92 ? 14.074 2.846 -19.451 1.00 87.56 92 ILE A O 1
ATOM 744 N N . GLU A 1 93 ? 15.156 3.502 -17.599 1.00 88.88 93 GLU A N 1
ATOM 745 C CA . GLU A 1 93 ? 16.477 3.528 -18.229 1.00 88.88 93 GLU A CA 1
ATOM 746 C C . GLU A 1 93 ? 16.896 2.139 -18.732 1.00 88.88 93 GLU A C 1
ATOM 748 O O . GLU A 1 93 ? 17.300 1.979 -19.885 1.00 88.88 93 GLU A O 1
ATOM 753 N N . ASN A 1 94 ? 16.740 1.106 -17.904 1.00 91.56 94 ASN A N 1
ATOM 754 C CA . ASN A 1 94 ? 17.073 -0.266 -18.277 1.00 91.56 94 ASN A CA 1
ATOM 755 C C . ASN A 1 94 ? 16.216 -0.786 -19.442 1.00 91.56 94 ASN A C 1
ATOM 757 O O . ASN A 1 94 ? 16.734 -1.459 -20.341 1.00 91.56 94 ASN A O 1
ATOM 761 N N . GLU A 1 95 ? 14.920 -0.471 -19.452 1.00 90.69 95 GLU A N 1
ATOM 762 C CA . GLU A 1 95 ? 14.022 -0.794 -20.563 1.00 90.69 95 GLU A CA 1
ATOM 763 C C . GLU A 1 95 ? 14.442 -0.083 -21.851 1.00 90.69 95 GLU A C 1
ATOM 765 O O . GLU A 1 95 ? 14.523 -0.714 -22.908 1.00 90.69 95 GLU A O 1
ATOM 770 N N . TRP A 1 96 ? 14.804 1.196 -21.765 1.00 88.62 96 TRP A N 1
ATOM 771 C CA . TRP A 1 96 ? 15.318 1.951 -22.902 1.00 88.62 96 TRP A CA 1
ATOM 772 C C . TRP A 1 96 ? 16.609 1.342 -23.465 1.00 88.62 96 TRP A C 1
ATOM 774 O O . TRP A 1 96 ? 16.706 1.069 -24.665 1.00 88.62 96 TRP A O 1
ATOM 784 N N . LEU A 1 97 ? 17.575 1.024 -22.599 1.00 92.38 97 LEU A N 1
ATOM 785 C CA . LEU A 1 97 ? 18.826 0.359 -22.982 1.00 92.38 97 LEU A CA 1
ATOM 786 C C . LEU A 1 97 ? 18.589 -1.029 -23.590 1.00 92.38 97 LEU A C 1
ATOM 788 O O . LEU A 1 97 ? 19.342 -1.481 -24.458 1.00 92.38 97 LEU A O 1
ATOM 792 N N . ARG A 1 98 ? 17.555 -1.745 -23.146 1.00 94.94 98 ARG A N 1
ATOM 793 C CA . ARG A 1 98 ? 17.142 -3.012 -23.759 1.00 94.94 98 ARG A CA 1
ATOM 794 C C . ARG A 1 98 ? 16.593 -2.790 -25.169 1.00 94.94 98 ARG A C 1
ATOM 796 O O . ARG A 1 98 ? 17.045 -3.469 -26.088 1.00 94.94 98 ARG A O 1
ATOM 803 N N . CYS A 1 99 ? 15.694 -1.826 -25.355 1.00 93.75 99 CYS A N 1
ATOM 804 C CA . CYS A 1 99 ? 15.147 -1.477 -26.666 1.00 93.75 99 CYS A CA 1
ATOM 805 C C . CYS A 1 99 ? 16.239 -1.054 -27.657 1.00 93.75 99 CYS A C 1
ATOM 807 O O . CYS A 1 99 ? 16.232 -1.519 -28.796 1.00 93.75 99 CYS A O 1
ATOM 809 N N . LEU A 1 100 ? 17.212 -0.250 -27.216 1.00 94.19 100 LEU A N 1
ATOM 810 C CA . LEU A 1 100 ? 18.361 0.153 -28.032 1.00 94.19 100 LEU A CA 1
ATOM 811 C C . LEU A 1 100 ? 19.205 -1.045 -28.481 1.00 94.19 100 LEU A C 1
ATOM 813 O O . LEU A 1 100 ? 19.533 -1.165 -29.661 1.00 94.19 100 LEU A O 1
ATOM 817 N N . ARG A 1 101 ? 19.521 -1.970 -27.566 1.00 95.75 101 ARG A N 1
ATOM 818 C CA . ARG A 1 101 ? 20.247 -3.205 -27.909 1.00 95.75 101 ARG A CA 1
ATOM 819 C C . ARG A 1 101 ? 19.474 -4.059 -28.908 1.00 95.75 101 ARG A C 1
ATOM 821 O O . ARG A 1 101 ? 20.056 -4.572 -29.861 1.00 95.75 101 ARG A O 1
ATOM 828 N N . ASP A 1 102 ? 18.166 -4.189 -28.713 1.00 96.38 102 ASP A N 1
ATOM 829 C CA . ASP A 1 102 ? 17.304 -4.934 -29.626 1.00 96.38 102 ASP A CA 1
ATOM 830 C C . ASP A 1 102 ? 17.225 -4.277 -31.005 1.00 96.38 102 ASP A C 1
ATOM 832 O O . ASP A 1 102 ? 17.218 -4.978 -32.015 1.00 96.38 102 ASP A O 1
ATOM 836 N N . GLN A 1 103 ? 17.191 -2.947 -31.066 1.00 96.38 103 GLN A N 1
ATOM 837 C CA . GLN A 1 103 ? 17.219 -2.200 -32.318 1.00 96.38 103 GLN A CA 1
ATOM 838 C C . GLN A 1 103 ? 18.542 -2.399 -33.057 1.00 96.38 103 GLN A C 1
ATOM 840 O O . GLN A 1 103 ? 18.516 -2.751 -34.233 1.00 96.38 103 GLN A O 1
ATOM 845 N N . HIS A 1 104 ? 19.675 -2.260 -32.366 1.00 96.62 104 HIS A N 1
ATOM 846 C CA . HIS A 1 104 ? 20.998 -2.470 -32.953 1.00 96.62 104 HIS A CA 1
ATOM 847 C C . HIS A 1 104 ? 21.159 -3.898 -33.485 1.00 96.62 104 HIS A C 1
ATOM 849 O O . HIS A 1 104 ? 21.658 -4.106 -34.586 1.00 96.62 104 HIS A O 1
ATOM 855 N N . ARG A 1 105 ? 20.689 -4.899 -32.731 1.00 96.25 105 ARG A N 1
ATOM 856 C CA . ARG A 1 105 ? 20.686 -6.292 -33.191 1.00 96.25 105 ARG A CA 1
ATOM 857 C C . ARG A 1 105 ? 19.854 -6.466 -34.460 1.00 96.25 105 ARG A C 1
ATOM 859 O O . ARG A 1 105 ? 20.344 -7.039 -35.419 1.00 96.25 105 ARG A O 1
ATOM 866 N N . ARG A 1 106 ? 18.625 -5.937 -34.494 1.00 96.06 106 ARG A N 1
ATOM 867 C CA . ARG A 1 106 ? 17.765 -6.028 -35.688 1.00 96.06 106 ARG A CA 1
ATOM 868 C C . ARG A 1 106 ? 18.372 -5.323 -36.899 1.00 96.06 106 ARG A C 1
ATOM 870 O O . ARG A 1 106 ? 18.188 -5.803 -38.009 1.00 96.06 106 ARG A O 1
ATOM 877 N N . GLN A 1 107 ? 19.054 -4.197 -36.692 1.00 96.25 107 GLN A N 1
ATOM 878 C CA . GLN A 1 107 ? 19.772 -3.496 -37.757 1.00 96.25 107 GLN A CA 1
ATOM 879 C C . GLN A 1 107 ? 20.914 -4.355 -38.299 1.00 96.25 107 GLN A C 1
ATOM 881 O O . GLN A 1 107 ? 20.950 -4.591 -39.498 1.00 96.25 107 GLN A O 1
ATOM 886 N N . ALA A 1 108 ? 21.756 -4.913 -37.426 1.00 96.25 108 ALA A N 1
ATOM 887 C CA . ALA A 1 108 ? 22.837 -5.808 -37.835 1.00 96.25 108 ALA A CA 1
ATOM 888 C C . ALA A 1 108 ? 22.316 -7.058 -38.572 1.00 96.25 108 ALA A C 1
ATOM 890 O O . ALA A 1 108 ? 22.844 -7.423 -39.618 1.00 96.25 108 ALA A O 1
ATOM 891 N N . ASP A 1 109 ? 21.242 -7.680 -38.075 1.00 96.62 109 ASP A N 1
ATOM 892 C CA . ASP A 1 109 ? 20.612 -8.834 -38.729 1.00 96.62 109 ASP A CA 1
ATOM 893 C C . ASP A 1 109 ? 20.032 -8.458 -40.107 1.00 96.62 109 ASP A C 1
ATOM 895 O O . ASP A 1 109 ? 20.098 -9.244 -41.053 1.00 96.62 109 ASP A O 1
ATOM 899 N N . ALA A 1 110 ? 19.456 -7.258 -40.237 1.00 96.38 110 ALA A N 1
ATOM 900 C CA . ALA A 1 110 ? 18.924 -6.755 -41.500 1.00 96.38 110 ALA A CA 1
ATOM 901 C C . ALA A 1 110 ? 20.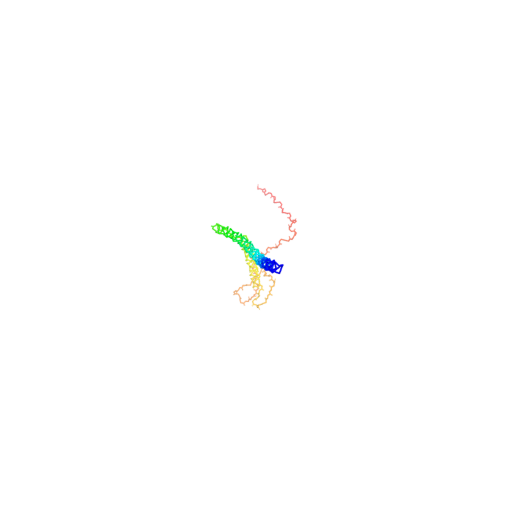037 -6.426 -42.506 1.00 96.38 110 ALA A C 1
ATOM 903 O O . ALA A 1 110 ? 19.885 -6.741 -43.683 1.00 96.38 110 ALA A O 1
ATOM 904 N N . GLU A 1 111 ? 21.145 -5.840 -42.051 1.00 96.25 111 GLU A N 1
ATOM 905 C CA . GLU A 1 111 ? 22.330 -5.559 -42.867 1.00 96.25 111 GLU A CA 1
ATOM 906 C C . GLU A 1 111 ? 22.992 -6.850 -43.358 1.00 96.25 111 GLU A C 1
ATOM 908 O O . GLU A 1 111 ? 23.267 -6.979 -44.548 1.00 96.25 111 GLU A O 1
ATOM 913 N N . GLU A 1 112 ? 23.179 -7.842 -42.482 1.00 94.88 112 GLU A N 1
ATOM 914 C CA . GLU A 1 112 ? 23.732 -9.146 -42.866 1.00 94.88 112 GLU A CA 1
ATOM 915 C C . GLU A 1 112 ? 22.825 -9.848 -43.881 1.00 94.88 112 GLU A C 1
ATOM 917 O O . GLU A 1 112 ? 23.295 -10.376 -44.889 1.00 94.88 112 GLU A O 1
ATOM 922 N N . LYS A 1 113 ? 21.507 -9.806 -43.656 1.00 94.88 113 LYS A N 1
ATOM 923 C CA . LYS A 1 113 ? 20.530 -10.364 -44.591 1.00 94.88 113 LYS A CA 1
ATOM 924 C C . LYS A 1 113 ? 20.531 -9.632 -45.934 1.00 94.88 113 LYS A C 1
ATOM 926 O O . LYS A 1 113 ? 20.393 -10.287 -46.961 1.00 94.88 113 LYS A O 1
ATOM 931 N N . ALA A 1 114 ? 20.674 -8.307 -45.939 1.00 94.81 114 ALA A N 1
ATOM 932 C CA . ALA A 1 114 ? 20.788 -7.526 -47.166 1.00 94.81 114 ALA A CA 1
ATOM 933 C C . ALA A 1 114 ? 22.074 -7.875 -47.926 1.00 94.81 114 ALA A C 1
ATOM 935 O O . ALA A 1 114 ? 22.014 -8.105 -49.128 1.00 94.81 114 ALA A O 1
ATOM 936 N N . ARG A 1 115 ? 23.208 -8.021 -47.227 1.00 93.06 115 ARG A N 1
ATOM 937 C CA . ARG A 1 115 ? 24.479 -8.429 -47.843 1.00 93.06 115 ARG A CA 1
ATOM 938 C C . ARG A 1 115 ? 24.398 -9.826 -48.458 1.00 93.06 115 ARG A C 1
ATOM 940 O O . ARG A 1 115 ? 24.870 -10.029 -49.569 1.00 93.06 115 ARG A O 1
ATOM 947 N N . LEU A 1 116 ? 23.787 -10.777 -47.748 1.00 89.75 116 LEU A N 1
ATOM 948 C CA . LEU A 1 116 ? 23.539 -12.125 -48.268 1.00 89.75 116 LEU A CA 1
ATOM 949 C C . LEU A 1 116 ? 22.614 -12.095 -49.489 1.00 89.75 116 LEU A C 1
ATOM 951 O O . LEU A 1 116 ? 22.881 -12.798 -50.451 1.00 89.75 116 LEU A O 1
ATOM 955 N N . ALA A 1 117 ? 21.569 -11.262 -49.478 1.00 89.81 117 ALA A N 1
ATOM 956 C CA . ALA A 1 117 ? 20.672 -11.109 -50.620 1.00 89.81 117 ALA A CA 1
ATOM 957 C C . ALA A 1 117 ? 21.379 -10.504 -51.846 1.00 89.81 117 ALA A C 1
ATOM 959 O O . ALA A 1 117 ? 21.165 -10.982 -52.955 1.00 89.81 117 ALA A O 1
ATOM 960 N N . GLU A 1 118 ? 22.245 -9.502 -51.661 1.00 88.56 118 GLU A N 1
ATOM 961 C CA . GLU A 1 118 ? 23.081 -8.966 -52.744 1.00 88.56 118 GLU A CA 1
ATOM 962 C C . GLU A 1 118 ? 24.033 -10.038 -53.293 1.00 88.56 118 GLU A C 1
ATOM 964 O O . GLU A 1 118 ? 24.145 -10.202 -54.504 1.00 88.56 118 GLU A O 1
ATOM 969 N N . GLU A 1 119 ? 24.703 -10.801 -52.425 1.00 85.12 119 GLU A N 1
ATOM 970 C CA . GLU A 1 119 ? 25.578 -11.906 -52.837 1.00 85.12 119 GLU A CA 1
ATOM 971 C C . GLU A 1 119 ? 24.800 -12.988 -53.604 1.00 85.12 119 GLU A C 1
ATOM 973 O O . GLU A 1 119 ? 25.250 -13.452 -54.650 1.00 85.12 119 GLU A O 1
ATOM 978 N N . ASP A 1 120 ? 23.602 -13.331 -53.138 1.00 85.00 120 ASP A N 1
ATOM 979 C CA . ASP A 1 120 ? 22.670 -14.238 -53.803 1.00 85.00 120 ASP A CA 1
ATOM 980 C C . ASP A 1 120 ? 22.208 -13.706 -55.171 1.00 85.00 120 ASP A C 1
ATOM 982 O O . ASP A 1 120 ? 22.085 -14.485 -56.116 1.00 85.00 120 ASP A O 1
ATOM 986 N N . GLU A 1 121 ? 21.975 -12.400 -55.324 1.00 84.31 121 GLU A N 1
ATOM 987 C CA . GLU A 1 121 ? 21.697 -11.768 -56.623 1.00 84.31 121 GLU A CA 1
ATOM 988 C C . GLU A 1 121 ? 22.907 -11.835 -57.564 1.00 84.31 121 GLU A C 1
ATOM 990 O O . GLU A 1 121 ? 22.758 -12.220 -58.723 1.00 84.31 121 GLU A O 1
ATOM 995 N N . TRP A 1 122 ? 24.115 -11.536 -57.077 1.00 76.50 122 TRP A N 1
ATOM 996 C CA . TRP A 1 122 ? 25.351 -11.664 -57.863 1.00 76.50 122 TRP A CA 1
ATOM 997 C C . TRP A 1 122 ? 25.645 -13.113 -58.276 1.00 76.50 122 TRP A C 1
ATOM 999 O O . TRP A 1 122 ? 26.193 -13.354 -59.354 1.00 76.50 122 TRP A O 1
ATOM 1009 N N . ASN A 1 123 ? 25.268 -14.074 -57.434 1.00 81.06 123 ASN A N 1
ATOM 1010 C CA . ASN A 1 123 ? 25.427 -15.507 -57.670 1.00 81.06 123 ASN A CA 1
ATOM 1011 C C . ASN A 1 123 ? 24.330 -16.096 -58.572 1.00 81.06 123 ASN A C 1
ATOM 1013 O O . ASN A 1 123 ? 24.445 -17.248 -59.000 1.00 81.06 123 ASN A O 1
ATOM 1017 N N . GLN A 1 124 ? 23.271 -15.346 -58.884 1.00 81.88 124 GLN A N 1
ATOM 1018 C CA . GLN A 1 124 ? 22.238 -15.772 -59.825 1.00 81.88 124 GLN A CA 1
ATOM 1019 C C . GLN A 1 124 ? 22.663 -15.506 -61.267 1.00 81.88 124 GLN A C 1
ATOM 1021 O O . GLN A 1 124 ? 22.887 -14.378 -61.701 1.00 81.88 124 GLN A O 1
ATOM 1026 N N . LEU A 1 125 ? 22.721 -16.573 -62.058 1.00 79.06 125 LEU A N 1
ATOM 1027 C CA . LEU A 1 125 ? 22.912 -16.470 -63.499 1.00 79.06 125 LEU A CA 1
ATOM 1028 C C . LEU A 1 125 ? 21.633 -15.932 -64.178 1.00 79.06 125 LEU A C 1
ATOM 1030 O O . LEU A 1 125 ? 20.535 -16.121 -63.654 1.00 79.06 125 LEU A O 1
ATOM 1034 N N . PRO A 1 126 ? 21.716 -15.366 -65.400 1.00 77.69 126 PRO A N 1
ATOM 1035 C CA . PRO A 1 126 ? 20.546 -14.866 -66.141 1.00 77.69 126 PRO A CA 1
ATOM 1036 C C . PRO A 1 126 ? 19.444 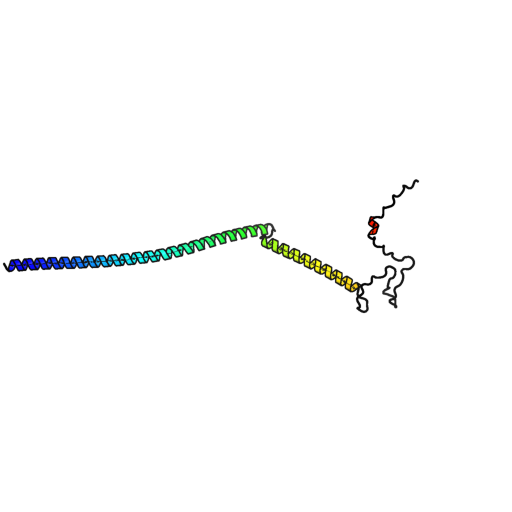-15.908 -66.413 1.00 77.69 126 PRO A C 1
ATOM 1038 O O . PRO A 1 126 ? 18.326 -15.554 -66.772 1.00 77.69 126 PRO A O 1
ATOM 1041 N N . ASN A 1 127 ? 19.755 -17.200 -66.267 1.00 80.44 127 ASN A N 1
ATOM 1042 C CA . ASN A 1 127 ? 18.804 -18.309 -66.37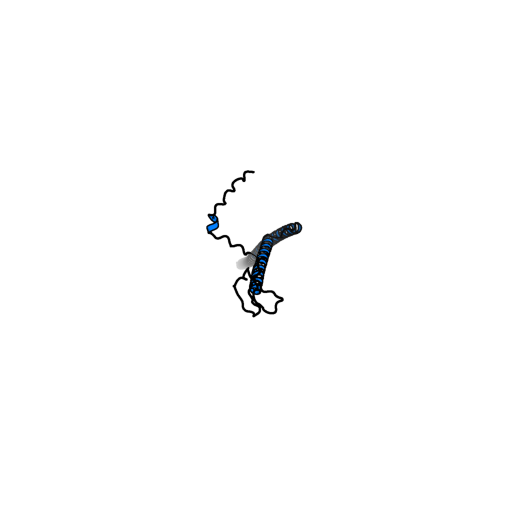7 1.00 80.44 127 ASN A CA 1
ATOM 1043 C C . ASN A 1 127 ? 18.103 -18.657 -65.043 1.00 80.44 127 ASN A C 1
ATOM 1045 O O . ASN A 1 127 ? 17.337 -19.617 -65.005 1.00 80.44 127 ASN A O 1
ATOM 1049 N N . GLY A 1 128 ? 18.379 -17.917 -63.964 1.00 80.50 128 GLY A N 1
ATOM 1050 C CA . GLY A 1 128 ? 17.819 -18.123 -62.626 1.00 80.50 128 GLY A CA 1
ATOM 1051 C C . GLY A 1 128 ? 18.501 -19.217 -61.796 1.00 80.50 128 GLY A C 1
ATOM 1052 O O . GLY A 1 128 ? 18.005 -19.557 -60.724 1.00 80.50 128 GLY A O 1
ATOM 1053 N N . VAL A 1 129 ? 19.613 -19.798 -62.264 1.00 86.44 129 VAL A N 1
ATOM 1054 C CA . VAL A 1 129 ? 20.373 -20.815 -61.515 1.00 86.44 129 VAL A CA 1
ATOM 1055 C C . VAL A 1 129 ? 21.443 -20.143 -60.655 1.00 86.44 129 VAL A C 1
ATOM 1057 O O . VAL A 1 129 ? 22.219 -19.328 -61.150 1.00 86.44 129 VAL A O 1
ATOM 1060 N N . TYR A 1 130 ? 21.516 -20.525 -59.381 1.00 82.38 130 TYR A N 1
ATOM 1061 C CA . TYR A 1 130 ? 22.540 -20.050 -58.449 1.00 82.38 130 TYR A CA 1
ATOM 1062 C C . TYR A 1 130 ? 23.879 -20.766 -58.664 1.00 82.38 130 TYR A C 1
ATOM 1064 O O . TYR A 1 130 ? 23.920 -21.991 -58.811 1.00 82.38 130 TYR A O 1
ATOM 1072 N N . THR A 1 131 ? 24.981 -20.017 -58.641 1.00 82.12 131 THR A N 1
ATOM 1073 C CA . THR A 1 131 ? 26.351 -20.534 -58.753 1.00 82.12 131 THR A CA 1
ATOM 1074 C C . THR A 1 131 ? 27.254 -19.948 -57.671 1.00 82.12 131 THR A C 1
ATOM 1076 O O . THR A 1 131 ? 27.175 -18.771 -57.359 1.00 82.12 131 THR A O 1
ATOM 1079 N N . THR A 1 132 ? 28.156 -20.760 -57.123 1.00 82.31 132 THR A N 1
ATOM 1080 C CA . THR A 1 132 ? 29.219 -20.338 -56.188 1.00 82.31 132 THR A CA 1
ATOM 1081 C C . THR A 1 132 ? 30.578 -20.167 -56.875 1.00 82.31 132 THR A C 1
ATOM 1083 O O . THR A 1 132 ? 31.604 -19.992 -56.220 1.00 82.31 132 THR A O 1
ATOM 1086 N N . ALA A 1 133 ? 30.623 -20.263 -58.207 1.00 78.81 133 ALA A N 1
ATOM 1087 C CA . ALA A 1 133 ? 31.854 -20.098 -58.969 1.00 78.81 133 ALA A CA 1
ATOM 1088 C C . ALA A 1 133 ? 32.251 -18.614 -59.072 1.00 78.81 133 ALA A C 1
ATOM 1090 O O . ALA A 1 133 ? 31.501 -17.810 -59.618 1.00 78.81 133 ALA A O 1
ATOM 1091 N N . GLU A 1 134 ? 33.460 -18.264 -58.622 1.00 73.12 134 GLU A N 1
ATOM 1092 C CA . GLU A 1 134 ? 33.999 -16.909 -58.781 1.00 73.12 134 GLU A CA 1
ATOM 1093 C C . GLU A 1 134 ? 34.166 -16.521 -60.265 1.00 73.12 134 GLU A C 1
ATOM 1095 O O . GLU A 1 134 ? 34.637 -17.314 -61.092 1.00 73.12 134 GLU A O 1
ATOM 1100 N N . LEU A 1 135 ? 33.864 -15.260 -60.594 1.00 70.94 135 LEU A N 1
ATOM 1101 C CA . LEU A 1 135 ? 34.169 -14.672 -61.901 1.00 70.94 135 LEU A CA 1
ATOM 1102 C C . LEU A 1 135 ? 35.677 -14.741 -62.178 1.00 70.94 135 LEU A C 1
ATOM 1104 O O . LEU A 1 135 ? 36.504 -14.364 -61.345 1.00 70.94 135 LEU A O 1
ATOM 1108 N N . ARG A 1 136 ? 36.053 -15.218 -63.373 1.00 71.81 136 ARG A N 1
ATOM 1109 C CA . ARG A 1 136 ? 37.468 -15.338 -63.745 1.00 71.81 136 ARG A CA 1
ATOM 1110 C C . ARG A 1 136 ? 38.092 -13.945 -63.860 1.00 71.81 136 ARG A C 1
ATOM 1112 O O . ARG A 1 136 ? 37.696 -13.203 -64.748 1.00 71.81 136 ARG A O 1
ATOM 1119 N N . PRO A 1 137 ? 39.146 -13.616 -63.092 1.00 71.31 137 PRO A N 1
ATOM 1120 C CA . PRO A 1 137 ? 39.759 -12.285 -63.148 1.00 71.31 137 PRO A CA 1
ATOM 1121 C C . PRO A 1 137 ? 40.283 -11.908 -64.537 1.00 71.31 137 PRO A C 1
ATOM 1123 O O . PRO A 1 137 ? 40.306 -10.743 -64.908 1.00 71.31 137 PRO A O 1
ATOM 1126 N N . ASN A 1 138 ? 40.676 -12.908 -65.328 1.00 70.06 138 ASN A N 1
ATOM 1127 C CA . ASN A 1 138 ? 41.315 -12.701 -66.624 1.00 70.06 138 ASN A CA 1
ATOM 1128 C C . ASN A 1 138 ? 40.319 -12.662 -67.796 1.00 70.06 138 ASN A C 1
ATOM 1130 O O . ASN A 1 138 ? 40.759 -12.580 -68.946 1.00 70.06 138 ASN A O 1
ATOM 1134 N N . ALA A 1 139 ? 39.009 -12.747 -67.544 1.00 72.38 139 ALA A N 1
ATOM 1135 C CA . ALA A 1 139 ? 37.999 -12.686 -68.593 1.00 72.38 139 ALA A CA 1
ATOM 1136 C C . ALA A 1 139 ? 36.719 -11.986 -68.121 1.00 72.38 139 ALA A C 1
ATOM 1138 O O . ALA A 1 139 ? 36.241 -12.242 -67.022 1.00 72.38 139 ALA A O 1
ATOM 1139 N N . TYR A 1 140 ? 36.138 -11.149 -68.975 1.00 75.00 140 TYR A N 1
ATOM 1140 C CA . TYR A 1 140 ? 34.861 -10.482 -68.719 1.00 75.00 140 TYR A CA 1
ATOM 1141 C C . TYR A 1 140 ? 33.821 -10.881 -69.759 1.00 75.00 140 TYR A C 1
ATOM 1143 O O . TYR A 1 140 ? 34.172 -11.296 -70.862 1.00 75.00 140 TYR A O 1
ATOM 1151 N N . ILE A 1 141 ? 32.542 -10.749 -69.421 1.00 74.00 141 ILE A N 1
ATOM 1152 C CA . ILE A 1 141 ? 31.437 -10.921 -70.367 1.00 74.00 141 ILE A CA 1
ATOM 1153 C C . ILE A 1 141 ? 30.917 -9.512 -70.690 1.00 74.00 141 ILE A C 1
ATOM 1155 O O . ILE A 1 141 ? 30.378 -8.865 -69.793 1.00 74.00 141 ILE A O 1
ATOM 1159 N N . PRO A 1 142 ? 31.130 -8.981 -71.909 1.00 74.06 142 PRO A N 1
ATOM 1160 C CA . PRO A 1 142 ? 30.594 -7.676 -72.287 1.00 74.06 142 PRO A CA 1
ATOM 1161 C C . PRO A 1 142 ? 29.061 -7.706 -72.374 1.00 74.06 142 PRO A C 1
ATOM 1163 O O . PRO A 1 142 ? 28.506 -8.613 -72.987 1.00 74.06 142 PRO A O 1
ATOM 1166 N N . THR A 1 143 ? 28.388 -6.693 -71.823 1.00 70.44 143 THR A N 1
ATOM 1167 C CA . THR A 1 143 ? 26.915 -6.579 -71.842 1.00 70.44 143 THR A CA 1
ATOM 1168 C C . THR A 1 143 ? 26.351 -6.226 -73.228 1.00 70.44 143 THR A C 1
ATOM 1170 O O . THR A 1 143 ? 25.202 -6.539 -73.516 1.00 70.44 143 THR A O 1
ATOM 1173 N N . ASP A 1 144 ? 27.164 -5.618 -74.099 1.00 74.06 144 ASP A N 1
ATOM 1174 C CA . ASP A 1 144 ? 26.731 -5.061 -75.393 1.00 74.06 144 ASP A CA 1
ATOM 1175 C C . ASP A 1 144 ? 26.944 -6.003 -76.599 1.00 74.06 144 ASP A C 1
ATOM 1177 O O . ASP A 1 144 ? 26.685 -5.620 -77.741 1.00 74.06 144 ASP A O 1
ATOM 1181 N N . ASP A 1 145 ? 27.450 -7.222 -76.382 1.00 73.56 145 ASP A N 1
ATOM 1182 C CA . ASP A 1 145 ? 27.850 -8.144 -77.454 1.00 73.56 145 ASP A CA 1
ATOM 1183 C C . ASP A 1 145 ? 26.775 -9.228 -77.696 1.00 73.56 145 ASP A C 1
ATOM 1185 O O . ASP A 1 145 ? 26.200 -9.750 -76.741 1.00 73.56 145 ASP A O 1
ATOM 1189 N N . PRO A 1 146 ? 26.500 -9.632 -78.953 1.00 74.56 146 PRO A N 1
ATOM 1190 C CA . PRO A 1 146 ? 25.394 -10.543 -79.268 1.00 74.56 146 PRO A CA 1
ATOM 1191 C C . PRO A 1 146 ? 25.603 -11.989 -78.786 1.00 74.56 146 PRO A C 1
ATOM 1193 O O . PRO A 1 146 ? 24.657 -12.775 -78.802 1.00 74.56 146 PRO A O 1
ATOM 1196 N N . LEU A 1 147 ? 26.820 -12.361 -78.371 1.00 73.75 147 LEU A N 1
ATOM 1197 C CA . LEU A 1 147 ? 27.112 -13.661 -77.768 1.00 73.75 147 LEU A CA 1
ATOM 1198 C C . LEU A 1 147 ? 27.638 -13.484 -76.333 1.00 73.75 147 LEU A C 1
ATOM 1200 O O . LEU A 1 147 ? 28.626 -12.773 -76.146 1.00 73.75 147 LEU A O 1
ATOM 1204 N N . PRO A 1 148 ? 27.080 -14.193 -75.330 1.00 70.69 148 PRO A N 1
ATOM 1205 C CA . PRO A 1 148 ? 27.522 -14.115 -73.936 1.00 70.69 148 PRO A CA 1
ATOM 1206 C C . PRO A 1 148 ? 28.780 -14.969 -73.694 1.00 70.69 148 PRO A C 1
ATOM 1208 O O . PRO A 1 148 ? 28.792 -15.872 -72.858 1.00 70.69 148 PRO A O 1
ATOM 1211 N N . VAL A 1 149 ? 29.845 -14.737 -74.468 1.00 77.44 149 VAL A N 1
ATOM 1212 C CA . VAL A 1 149 ? 31.101 -15.497 -74.373 1.00 77.44 149 VAL A CA 1
ATOM 1213 C C . VAL A 1 149 ? 32.153 -14.668 -73.624 1.00 77.44 149 VAL A C 1
ATOM 1215 O O . VAL A 1 149 ? 32.378 -13.512 -73.989 1.00 77.44 149 VAL A O 1
ATOM 1218 N N . PRO A 1 150 ? 32.838 -15.233 -72.609 1.00 76.44 150 PRO A N 1
ATOM 1219 C CA . PRO A 1 150 ? 33.905 -14.532 -71.899 1.00 76.44 150 PRO A CA 1
ATOM 1220 C C . PRO A 1 150 ? 35.056 -14.117 -72.828 1.00 76.44 150 PRO A C 1
ATOM 1222 O O . PRO A 1 150 ? 35.646 -14.955 -73.514 1.00 76.44 150 PRO A O 1
ATOM 1225 N N . LYS A 1 151 ? 35.418 -12.831 -72.811 1.00 77.38 151 LYS A N 1
ATOM 1226 C CA . LYS A 1 151 ? 36.558 -12.257 -73.537 1.00 77.38 151 LYS A CA 1
ATOM 1227 C C . LYS A 1 151 ? 37.727 -11.989 -72.598 1.00 77.38 151 LYS A C 1
ATOM 1229 O O . LYS A 1 151 ? 37.553 -11.490 -71.492 1.00 77.38 151 LYS A O 1
ATOM 1234 N N . HIS A 1 152 ? 38.937 -12.279 -73.060 1.00 77.25 152 HIS A N 1
ATOM 1235 C CA . HIS A 1 152 ? 40.178 -11.971 -72.348 1.00 77.25 152 HIS A CA 1
ATOM 1236 C C . HIS A 1 152 ? 40.568 -10.494 -72.503 1.00 77.25 152 HIS A C 1
ATOM 1238 O O . HIS A 1 152 ? 40.498 -9.941 -73.600 1.00 77.25 152 HIS A O 1
ATOM 1244 N N . TYR A 1 153 ? 41.068 -9.887 -71.424 1.00 75.94 153 TYR A N 1
ATOM 1245 C CA . TYR A 1 153 ? 41.480 -8.473 -71.346 1.00 75.94 153 TYR A CA 1
ATOM 1246 C C . TYR A 1 153 ? 42.737 -8.099 -72.173 1.00 75.94 153 TYR A C 1
ATOM 1248 O O . TYR A 1 153 ? 43.221 -6.970 -72.108 1.00 75.94 153 TYR A O 1
ATOM 1256 N N . GLY A 1 154 ? 43.284 -9.025 -72.967 1.00 79.38 154 GLY A N 1
ATOM 1257 C CA . GLY A 1 154 ? 44.465 -8.782 -73.800 1.00 79.38 154 GLY A CA 1
ATOM 1258 C C . GLY A 1 154 ? 45.735 -8.513 -72.980 1.00 79.38 154 GLY A C 1
ATOM 1259 O O . GLY A 1 154 ? 45.918 -9.073 -71.902 1.00 79.38 154 GLY A O 1
ATOM 1260 N N . ALA A 1 155 ? 46.630 -7.665 -73.498 1.00 77.25 155 ALA A N 1
ATOM 1261 C CA . ALA A 1 155 ? 47.942 -7.390 -72.894 1.00 77.25 155 ALA A CA 1
ATOM 1262 C C . ALA A 1 155 ? 47.885 -6.636 -71.548 1.00 77.25 155 ALA A C 1
ATOM 1264 O O . ALA A 1 155 ? 48.869 -6.629 -70.814 1.00 77.25 155 ALA A O 1
ATOM 1265 N N . LEU A 1 156 ? 46.747 -6.016 -71.217 1.00 73.81 156 LEU A N 1
ATOM 1266 C CA . LEU A 1 156 ? 46.531 -5.237 -69.992 1.00 73.81 156 LEU A CA 1
ATOM 1267 C C . LEU A 1 156 ? 45.551 -5.948 -69.048 1.00 73.81 156 LEU A C 1
ATOM 1269 O O . LEU A 1 156 ? 44.661 -5.324 -68.473 1.00 73.81 156 LEU A O 1
ATOM 1273 N N . ALA A 1 157 ? 45.685 -7.270 -68.920 1.00 76.44 157 ALA A N 1
ATOM 1274 C CA . ALA A 1 157 ? 44.791 -8.043 -68.075 1.00 76.44 157 ALA A CA 1
ATOM 1275 C C . ALA A 1 157 ? 44.901 -7.626 -66.597 1.00 76.44 157 ALA A C 1
ATOM 1277 O O . ALA A 1 157 ? 46.016 -7.533 -66.070 1.00 76.44 157 ALA A O 1
ATOM 1278 N N . PRO A 1 158 ? 43.766 -7.397 -65.912 1.00 75.19 158 PRO A N 1
ATOM 1279 C CA . PRO A 1 158 ? 43.775 -7.142 -64.486 1.00 75.19 158 PRO A CA 1
ATOM 1280 C C . PRO A 1 158 ? 44.325 -8.374 -63.765 1.00 75.19 158 PRO A C 1
ATOM 1282 O O . PRO A 1 158 ? 43.930 -9.512 -64.008 1.00 75.19 158 PRO A O 1
ATOM 1285 N N . PHE A 1 159 ? 45.283 -8.137 -62.879 1.00 74.25 159 PHE A N 1
ATOM 1286 C CA . PHE A 1 159 ? 45.913 -9.173 -62.077 1.00 74.25 159 PHE A CA 1
ATOM 1287 C C . PHE A 1 159 ? 45.153 -9.314 -60.755 1.00 74.25 159 PHE A C 1
ATOM 1289 O O . PHE A 1 159 ? 45.064 -8.338 -60.012 1.00 74.25 159 PHE A O 1
ATOM 1296 N N . LYS A 1 160 ? 44.634 -10.510 -60.431 1.00 72.88 160 LYS A N 1
ATOM 1297 C CA . LYS A 1 160 ? 44.136 -10.821 -59.076 1.00 72.88 160 LYS A CA 1
ATOM 1298 C C . LYS A 1 160 ? 45.345 -11.144 -58.190 1.00 72.88 160 LYS A C 1
ATOM 1300 O O . LYS A 1 160 ? 45.992 -12.166 -58.429 1.00 72.88 160 LYS A O 1
ATOM 1305 N N . PRO A 1 161 ? 45.680 -10.308 -57.189 1.00 75.88 161 PRO A N 1
ATOM 1306 C CA . PRO A 1 161 ? 46.787 -10.597 -56.291 1.00 75.88 161 PRO A CA 1
ATOM 1307 C C . PRO A 1 161 ? 46.561 -11.928 -55.579 1.00 75.88 161 PRO A C 1
ATOM 1309 O O . PRO A 1 161 ? 45.477 -12.183 -55.060 1.00 75.88 161 PRO A O 1
ATOM 1312 N N . THR A 1 162 ? 47.580 -12.784 -55.552 1.00 74.25 162 THR A N 1
ATOM 1313 C CA . THR A 1 162 ? 47.511 -14.044 -54.811 1.00 74.25 162 THR A CA 1
ATOM 1314 C C . THR A 1 162 ? 47.366 -13.751 -53.323 1.00 74.25 162 THR A C 1
ATOM 1316 O O . THR A 1 162 ? 48.134 -12.959 -52.764 1.00 74.25 162 THR A O 1
ATOM 1319 N N . GLU A 1 163 ? 46.401 -14.398 -52.670 1.00 74.50 163 GLU A N 1
ATOM 1320 C CA . GLU A 1 163 ? 46.254 -14.293 -51.224 1.00 74.50 163 GLU A CA 1
ATOM 1321 C C . GLU A 1 163 ? 47.544 -14.720 -50.526 1.00 74.50 163 GLU A C 1
ATOM 1323 O O . GLU A 1 163 ? 48.231 -15.673 -50.912 1.00 74.50 163 GLU A O 1
ATOM 1328 N N . ARG A 1 164 ? 47.905 -13.977 -49.483 1.00 74.88 164 ARG A N 1
ATOM 1329 C CA . ARG A 1 164 ? 49.115 -14.251 -48.720 1.00 74.88 164 ARG A CA 1
ATOM 1330 C C . ARG A 1 164 ? 48.953 -15.578 -47.980 1.00 74.88 164 ARG A C 1
ATOM 1332 O O . ARG A 1 164 ? 48.299 -15.631 -46.946 1.00 74.88 164 ARG A O 1
ATOM 1339 N N . GLY A 1 165 ? 49.576 -16.640 -48.489 1.00 78.94 165 GLY A N 1
ATOM 1340 C CA . GLY A 1 165 ? 49.518 -17.959 -47.860 1.00 78.94 165 GLY A CA 1
ATOM 1341 C C . GLY A 1 165 ? 50.071 -17.973 -46.427 1.00 78.94 165 GLY A C 1
ATOM 1342 O O . GLY A 1 165 ? 50.928 -17.167 -46.058 1.00 78.94 165 GLY A O 1
ATOM 1343 N N . ALA A 1 166 ? 49.638 -18.949 -45.621 1.00 75.06 166 ALA A N 1
ATOM 1344 C CA . ALA A 1 166 ? 50.028 -19.100 -44.210 1.00 75.06 166 ALA A CA 1
ATOM 1345 C C . ALA A 1 166 ? 51.557 -19.151 -43.970 1.00 75.06 166 ALA A C 1
ATOM 1347 O O . ALA A 1 166 ? 52.026 -18.804 -42.880 1.00 75.06 166 ALA A O 1
ATOM 1348 N N . ASN A 1 167 ? 52.328 -19.537 -44.995 1.00 71.88 167 ASN A N 1
ATOM 1349 C CA . ASN A 1 167 ? 53.792 -19.606 -44.992 1.00 71.88 167 ASN A CA 1
ATOM 1350 C C . ASN A 1 167 ? 54.507 -18.251 -45.135 1.00 71.88 167 ASN A C 1
ATOM 1352 O O . ASN A 1 167 ? 55.712 -18.174 -44.898 1.00 71.88 167 ASN A O 1
ATOM 1356 N N . ILE A 1 168 ? 53.801 -17.163 -45.457 1.00 64.81 168 ILE A N 1
ATOM 1357 C CA . ILE A 1 168 ? 54.417 -15.833 -45.607 1.00 64.81 168 ILE A CA 1
ATOM 1358 C C . ILE A 1 168 ? 54.930 -15.273 -44.269 1.00 64.81 168 ILE A C 1
ATOM 1360 O O . ILE A 1 168 ? 55.831 -14.436 -44.259 1.00 64.81 168 ILE A O 1
ATOM 1364 N N . ARG A 1 169 ? 54.462 -15.808 -43.130 1.00 65.81 169 ARG A N 1
ATOM 1365 C CA . ARG A 1 169 ? 54.982 -15.485 -41.786 1.00 65.81 169 ARG A CA 1
ATOM 1366 C C . ARG A 1 169 ? 56.477 -15.791 -41.612 1.00 65.81 169 ARG A C 1
ATOM 1368 O O . ARG A 1 169 ? 57.113 -15.196 -40.748 1.00 65.81 169 ARG A O 1
ATOM 1375 N N . HIS A 1 170 ? 57.044 -16.666 -42.446 1.00 71.75 170 HIS A N 1
ATOM 1376 C CA . HIS A 1 170 ? 58.463 -17.037 -42.421 1.00 71.75 170 HIS A CA 1
ATOM 1377 C C . HIS A 1 170 ? 59.308 -16.325 -43.490 1.00 71.75 170 HIS A C 1
ATOM 1379 O O . HIS A 1 170 ? 60.525 -16.511 -43.533 1.00 71.75 170 HIS A O 1
ATOM 1385 N N . ILE A 1 171 ? 58.701 -15.496 -44.348 1.00 77.69 171 ILE A N 1
ATOM 1386 C CA . ILE A 1 171 ? 59.437 -14.758 -45.378 1.00 77.69 171 ILE A CA 1
ATOM 1387 C C . ILE A 1 171 ? 60.143 -13.572 -44.720 1.00 77.69 171 ILE A C 1
ATOM 1389 O O . ILE A 1 171 ? 59.534 -12.560 -44.367 1.00 77.69 171 ILE A O 1
ATOM 1393 N N . ARG A 1 172 ? 61.464 -13.684 -44.565 1.00 77.44 172 ARG A N 1
ATOM 1394 C CA . ARG A 1 172 ? 62.312 -12.571 -44.133 1.00 77.44 172 ARG A CA 1
ATOM 1395 C C . ARG A 1 172 ? 62.433 -11.570 -45.276 1.00 77.44 172 ARG A C 1
ATOM 1397 O O . ARG A 1 172 ? 62.950 -11.912 -46.337 1.00 77.44 172 ARG A O 1
ATOM 1404 N N . LYS A 1 173 ? 61.978 -10.332 -45.053 1.00 80.81 173 LYS A N 1
ATOM 1405 C CA . LYS A 1 173 ? 62.168 -9.250 -46.027 1.00 80.81 173 LYS A CA 1
ATOM 1406 C C . LYS A 1 173 ? 63.669 -9.110 -46.325 1.00 80.81 173 LYS A C 1
ATOM 1408 O O . LYS A 1 173 ? 64.450 -9.033 -45.370 1.00 80.81 173 LYS A O 1
ATOM 1413 N N . PRO A 1 174 ? 64.087 -9.097 -47.601 1.00 82.06 174 PRO A N 1
ATOM 1414 C CA . PRO A 1 174 ? 65.485 -8.880 -47.935 1.00 82.06 174 PRO A CA 1
ATOM 1415 C C . PRO A 1 174 ? 65.913 -7.507 -47.407 1.00 82.06 174 PRO A C 1
ATOM 1417 O O . PRO A 1 174 ? 65.183 -6.525 -47.538 1.00 82.06 174 PRO A O 1
ATOM 1420 N N . LYS A 1 175 ? 67.087 -7.435 -46.771 1.00 81.31 175 LYS A N 1
ATOM 1421 C CA . LYS A 1 175 ? 67.684 -6.142 -46.428 1.00 81.31 175 LYS A CA 1
ATOM 1422 C C . LYS A 1 175 ? 68.158 -5.502 -47.729 1.00 81.31 175 LYS A C 1
ATOM 1424 O O . LYS A 1 175 ? 69.077 -6.024 -48.359 1.00 81.31 175 LYS A O 1
ATOM 1429 N N . ASN A 1 176 ? 67.530 -4.398 -48.122 1.00 80.00 176 ASN A N 1
ATOM 1430 C CA . ASN A 1 176 ? 67.981 -3.610 -49.263 1.00 80.00 176 ASN A CA 1
ATOM 1431 C C . ASN A 1 176 ? 69.399 -3.114 -48.967 1.00 80.00 176 ASN A C 1
ATOM 1433 O O . ASN A 1 176 ? 69.619 -2.433 -47.963 1.00 80.00 176 ASN A O 1
ATOM 1437 N N . LYS A 1 177 ? 70.368 -3.505 -49.800 1.00 80.38 177 LYS A N 1
ATOM 1438 C CA . LYS A 1 177 ? 71.725 -2.964 -49.707 1.00 80.38 177 LYS A CA 1
ATOM 1439 C C . LYS A 1 177 ? 71.672 -1.491 -50.131 1.00 80.38 177 LYS A C 1
ATOM 1441 O O . LYS A 1 177 ? 70.964 -1.200 -51.099 1.00 80.38 177 LYS A O 1
ATOM 1446 N N . PRO A 1 178 ? 72.357 -0.576 -49.425 1.00 77.25 178 PRO A N 1
ATOM 1447 C CA . PRO A 1 178 ? 72.466 0.796 -49.891 1.00 77.25 178 PRO A CA 1
ATOM 1448 C C . PRO A 1 178 ? 73.124 0.777 -51.270 1.00 77.25 178 PRO A C 1
ATOM 1450 O O . PRO A 1 178 ? 74.127 0.096 -51.480 1.00 77.25 178 PRO A O 1
ATOM 1453 N N . ILE A 1 179 ? 72.488 1.455 -52.218 1.00 72.56 179 ILE A N 1
ATOM 1454 C CA . ILE A 1 179 ? 73.040 1.666 -53.550 1.00 72.56 179 ILE A CA 1
ATOM 1455 C C . ILE A 1 179 ? 74.118 2.728 -53.359 1.00 72.56 179 ILE A C 1
ATOM 1457 O O . ILE A 1 179 ? 73.798 3.863 -53.009 1.00 72.56 179 ILE A O 1
ATOM 1461 N N . GLU A 1 180 ? 75.379 2.336 -53.496 1.00 69.62 180 GLU A N 1
ATOM 1462 C CA . GLU A 1 180 ? 76.481 3.291 -53.569 1.00 69.62 180 GLU A CA 1
ATOM 1463 C C . GLU A 1 180 ? 76.331 4.060 -54.890 1.00 69.62 180 GLU A C 1
ATOM 1465 O O . GLU A 1 180 ? 76.239 3.446 -55.957 1.00 69.62 180 GLU A O 1
ATOM 1470 N N . ILE A 1 181 ? 76.195 5.385 -54.787 1.00 56.72 181 ILE A N 1
ATOM 1471 C CA . ILE A 1 181 ? 76.222 6.334 -55.910 1.00 56.72 181 ILE A CA 1
ATOM 1472 C C . ILE A 1 181 ? 77.657 6.826 -56.060 1.00 56.72 181 ILE A C 1
ATOM 1474 O O . ILE A 1 181 ? 78.243 7.181 -55.011 1.00 56.72 181 ILE A O 1
#

Foldseek 3Di:
DVVVVVVVVVVVVVVVVVVVVVVVVVVVVVVVVVVVVVVVVVVVVVVVVVVVVVVVVVVVVVVVVVVVVVVVVLQVQLVVCVVVVHHSDPVRVVVVVVVVVVVVVVVVVVVVVVVVVVVQVVQQDPVRDGDPDDDDQQWDQDPPDPDRDTDGPPPPGDDDDDPDDPCCVVDDDDDDDPDDD

Secondary structure (DSSP, 8-state):
-HHHHHHHHHHHHHHHHHHHHHHHHHHHHHHHHHHHHHHHHHHHHHHHHHHHHHHHHHHHHHHHHHHHHHHHHHHHHHHHHHHTTS-SSHHHHHHHHHHHHHHHHHHHHHHHHHHHHHHHHHTB-TTS-B--PPPPTTEE--TTSSS-PPEE-GGGPPP-PPP--GGGGG-PPP-PPP---